Protein AF-A0A6P0JYH9-F1 (afdb_monomer_lite)

Foldseek 3Di:
DDPPDPPDAFAFLVRLLVVPPPDDPPDPCSQVSSLVSLCVLQVHDSVVQPVCDPRNVNPDPCSRRSSRVSVVVVVVCVVPDDPPHDDD

Radius of gyration: 14.99 Å; chains: 1; bounding box: 32×26×53 Å

Structure (mmCIF, N/CA/C/O backbone):
data_AF-A0A6P0JYH9-F1
#
_entry.id   AF-A0A6P0JYH9-F1
#
loop_
_atom_site.group_PDB
_atom_site.id
_atom_site.type_symbol
_atom_site.label_atom_id
_atom_site.label_alt_id
_atom_site.label_comp_id
_atom_site.label_asym_id
_atom_site.label_entity_id
_atom_site.label_seq_id
_atom_site.pdbx_PDB_ins_code
_atom_site.Cartn_x
_atom_site.Cartn_y
_atom_site.Cartn_z
_atom_site.occupancy
_atom_site.B_iso_or_equiv
_atom_site.auth_seq_id
_atom_site.auth_comp_id
_atom_site.auth_asym_id
_atom_site.auth_atom_id
_atom_site.pdbx_PDB_model_num
ATOM 1 N N . MET A 1 1 ? -15.661 -5.190 -34.729 1.00 37.62 1 MET A N 1
ATOM 2 C CA . MET A 1 1 ? -15.265 -5.776 -33.432 1.00 37.62 1 MET A CA 1
ATOM 3 C C . MET A 1 1 ? -15.245 -4.646 -32.424 1.00 37.62 1 MET A C 1
ATOM 5 O O . MET A 1 1 ? -14.277 -3.897 -32.366 1.00 37.62 1 MET A O 1
ATOM 9 N N . GLU A 1 2 ? -16.363 -4.452 -31.732 1.00 41.56 2 GLU A N 1
ATOM 10 C CA . GLU A 1 2 ? -16.503 -3.451 -30.677 1.00 41.56 2 GLU A CA 1
ATOM 11 C C . GLU A 1 2 ? -15.612 -3.854 -29.502 1.00 41.56 2 GLU A C 1
ATOM 13 O O . GLU A 1 2 ? -15.865 -4.840 -28.812 1.00 41.56 2 GLU A O 1
ATOM 18 N N . LYS A 1 3 ? -14.522 -3.114 -29.297 1.00 45.56 3 LYS A N 1
ATOM 19 C CA . LYS A 1 3 ? -13.771 -3.180 -28.048 1.00 45.56 3 LYS A CA 1
ATOM 20 C C . LYS A 1 3 ? -14.525 -2.341 -27.019 1.00 45.56 3 LYS A C 1
ATOM 22 O O . LYS A 1 3 ? -14.149 -1.201 -26.770 1.00 45.56 3 LYS A O 1
ATOM 27 N N . ASN A 1 4 ? -15.568 -2.904 -26.412 1.00 49.34 4 ASN A N 1
ATOM 28 C CA . ASN A 1 4 ? -16.070 -2.403 -25.131 1.00 49.34 4 ASN A CA 1
ATOM 29 C C . ASN A 1 4 ? -15.061 -2.787 -24.037 1.00 49.34 4 ASN A C 1
ATOM 31 O O . ASN A 1 4 ? -15.278 -3.710 -23.259 1.00 49.34 4 ASN A O 1
ATOM 35 N N . GLY A 1 5 ? -13.907 -2.122 -24.029 1.00 45.19 5 GLY A N 1
ATOM 36 C CA . GLY A 1 5 ? -12.983 -2.164 -22.904 1.00 45.19 5 GLY A CA 1
ATOM 37 C C . GLY A 1 5 ? -13.376 -1.058 -21.939 1.00 45.19 5 GLY A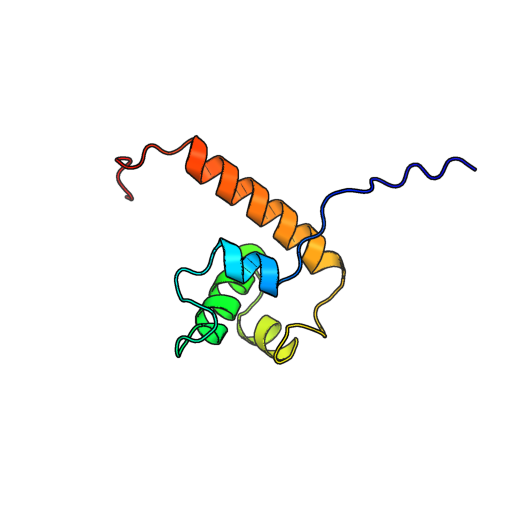 C 1
ATOM 38 O O . GLY A 1 5 ? -13.256 0.111 -22.295 1.00 45.19 5 GLY A O 1
ATOM 39 N N . PHE A 1 6 ? -13.854 -1.411 -20.745 1.00 51.38 6 PHE A N 1
ATOM 40 C CA . PHE A 1 6 ? -13.914 -0.475 -19.623 1.00 51.38 6 PHE A CA 1
ATOM 41 C C . PHE A 1 6 ? -12.511 0.109 -19.427 1.00 51.38 6 PHE A C 1
ATOM 43 O O . PHE A 1 6 ? -11.602 -0.574 -18.965 1.00 51.38 6 PHE A O 1
ATOM 50 N N . ASN A 1 7 ? -12.311 1.346 -19.871 1.00 63.16 7 ASN A N 1
ATOM 51 C CA . ASN A 1 7 ? -11.034 2.035 -19.798 1.00 63.16 7 ASN A CA 1
ATOM 52 C C . ASN A 1 7 ? -11.091 3.012 -18.625 1.00 63.16 7 ASN A C 1
ATOM 54 O O . ASN A 1 7 ? -11.209 4.215 -18.819 1.00 63.16 7 ASN A O 1
ATOM 58 N N . THR A 1 8 ? -11.096 2.472 -17.412 1.00 58.53 8 THR A N 1
ATOM 59 C CA . THR A 1 8 ? -11.098 3.198 -16.138 1.00 58.53 8 THR A CA 1
ATOM 60 C C . THR A 1 8 ? -10.708 2.184 -15.056 1.00 58.53 8 THR A C 1
ATOM 62 O O . THR A 1 8 ? -11.113 1.035 -15.168 1.00 58.53 8 THR A O 1
ATOM 65 N N . GLU A 1 9 ? -10.012 2.595 -13.989 1.00 72.00 9 GLU A N 1
ATOM 66 C CA . GLU A 1 9 ? -10.022 1.893 -12.680 1.00 72.00 9 GLU A CA 1
ATOM 67 C C . GLU A 1 9 ? -8.859 0.941 -12.307 1.00 72.00 9 GLU A C 1
ATOM 69 O O . GLU A 1 9 ? -9.074 -0.086 -11.664 1.00 72.00 9 GLU A O 1
ATOM 74 N N . ASN A 1 10 ? -7.611 1.311 -12.619 1.00 87.56 10 ASN A N 1
ATOM 75 C CA . ASN A 1 10 ? -6.412 0.713 -12.010 1.00 87.56 10 ASN A CA 1
ATOM 76 C C . ASN A 1 10 ? -5.633 1.773 -11.219 1.00 87.56 10 ASN A C 1
ATOM 78 O O . ASN A 1 10 ? -5.512 2.915 -11.664 1.00 87.56 10 ASN A O 1
ATOM 82 N N . LEU A 1 11 ? -5.094 1.398 -10.058 1.00 94.88 11 LEU A N 1
ATOM 83 C CA . LEU A 1 11 ? -4.265 2.259 -9.217 1.00 94.88 11 LEU A CA 1
ATOM 84 C C . LEU A 1 11 ? -2.960 1.549 -8.844 1.00 94.88 11 LEU A C 1
ATOM 86 O O . LEU A 1 11 ? -2.966 0.442 -8.305 1.00 94.88 11 LEU A O 1
ATOM 90 N N . GLU A 1 12 ? -1.832 2.190 -9.135 1.00 96.50 12 GLU A N 1
ATOM 91 C CA . GLU A 1 12 ? -0.509 1.667 -8.796 1.00 96.50 12 GLU A CA 1
ATOM 92 C C . GLU A 1 12 ? -0.278 1.694 -7.273 1.00 96.50 12 GLU A C 1
ATOM 94 O O . GLU A 1 12 ? -0.705 2.642 -6.608 1.00 96.50 12 GLU A O 1
ATOM 99 N N . PRO A 1 13 ? 0.452 0.723 -6.690 1.00 97.25 13 PRO A N 1
ATOM 100 C CA . PRO A 1 13 ? 0.696 0.688 -5.245 1.00 97.25 13 PRO A CA 1
ATOM 101 C C . PRO A 1 13 ? 1.351 1.947 -4.682 1.00 97.25 13 PRO A C 1
ATOM 103 O O . PRO A 1 13 ? 0.989 2.393 -3.598 1.00 97.25 13 PRO A O 1
ATOM 106 N N . LEU A 1 14 ? 2.299 2.543 -5.413 1.00 96.75 14 LEU A N 1
ATOM 107 C CA . LEU A 1 14 ? 2.956 3.775 -4.972 1.00 96.75 14 LEU A CA 1
ATOM 108 C C . LEU A 1 14 ? 1.995 4.964 -4.976 1.00 96.75 14 LEU A C 1
ATOM 110 O O . LEU A 1 14 ? 2.061 5.802 -4.080 1.00 96.75 14 LEU A O 1
ATOM 114 N N . ASP A 1 15 ? 1.079 5.025 -5.939 1.00 97.00 15 ASP A N 1
ATOM 115 C CA . ASP A 1 15 ? 0.069 6.078 -5.979 1.00 97.00 15 ASP A CA 1
ATOM 116 C C . ASP A 1 15 ? -0.983 5.878 -4.886 1.00 97.00 15 ASP A C 1
ATOM 118 O O . ASP A 1 15 ? -1.384 6.848 -4.245 1.00 97.00 15 ASP A O 1
ATOM 122 N N . TYR A 1 16 ? -1.359 4.628 -4.591 1.00 97.50 16 TYR A N 1
ATOM 123 C CA . TYR A 1 16 ? -2.178 4.306 -3.422 1.00 97.50 16 TYR A CA 1
ATOM 124 C C . TYR A 1 16 ? -1.490 4.756 -2.125 1.00 97.50 16 TYR A C 1
ATOM 126 O O . TYR A 1 16 ? -2.091 5.467 -1.321 1.00 97.50 16 TYR A O 1
ATOM 134 N N . CYS A 1 17 ? -0.206 4.427 -1.945 1.00 97.56 17 CYS A N 1
ATOM 135 C CA . CYS A 1 17 ? 0.554 4.877 -0.784 1.00 97.56 17 CYS A CA 1
ATOM 136 C C . CYS A 1 17 ? 0.572 6.398 -0.650 1.00 97.56 17 CYS A C 1
ATOM 138 O O . CYS A 1 17 ? 0.339 6.915 0.432 1.00 97.56 17 CYS A O 1
ATOM 140 N N . ARG A 1 18 ? 0.852 7.133 -1.731 1.00 96.88 18 ARG A N 1
ATOM 141 C CA . ARG A 1 18 ? 0.908 8.604 -1.701 1.00 96.88 18 ARG A CA 1
ATOM 142 C C . ARG A 1 18 ? -0.401 9.239 -1.241 1.00 96.88 18 ARG A C 1
ATOM 144 O O . ARG A 1 18 ? -0.364 10.308 -0.646 1.00 96.88 18 ARG A O 1
ATOM 151 N N . LYS A 1 19 ? -1.537 8.601 -1.527 1.00 96.00 19 LYS A N 1
ATOM 152 C CA . LYS A 1 19 ? -2.857 9.084 -1.109 1.00 96.00 19 LYS A CA 1
ATOM 153 C C . LYS A 1 19 ? -3.179 8.750 0.345 1.00 96.00 19 LYS A C 1
ATOM 155 O O . LYS A 1 19 ? -3.757 9.580 1.039 1.00 96.00 19 LYS A O 1
ATOM 160 N N . TRP A 1 20 ? -2.846 7.536 0.786 1.00 96.38 20 TRP A N 1
ATOM 161 C CA . TRP A 1 20 ? -3.393 6.970 2.025 1.00 96.38 20 TRP A CA 1
ATOM 162 C C . TRP A 1 20 ? -2.375 6.821 3.161 1.00 96.38 20 TRP A C 1
ATOM 164 O O . TRP A 1 20 ? -2.761 6.686 4.321 1.00 96.38 20 TRP A O 1
ATOM 174 N N . VAL A 1 21 ? -1.076 6.889 2.870 1.00 96.94 21 VAL A N 1
ATOM 175 C CA . VAL A 1 21 ? -0.015 6.903 3.885 1.00 96.94 21 VAL A CA 1
ATOM 176 C C . VAL A 1 21 ? 0.228 8.339 4.343 1.00 96.94 21 VAL A C 1
ATOM 178 O O . VAL A 1 21 ? 0.441 9.232 3.533 1.00 96.94 21 VAL A 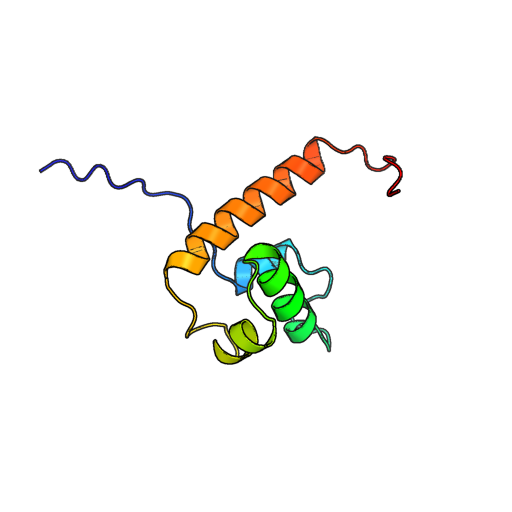O 1
ATOM 181 N N . ARG A 1 22 ? 0.230 8.555 5.665 1.00 94.75 22 ARG A N 1
ATOM 182 C CA . ARG A 1 22 ? 0.417 9.888 6.271 1.00 94.75 22 ARG A CA 1
ATOM 183 C C . ARG A 1 22 ? 1.858 10.404 6.226 1.00 94.75 22 ARG A C 1
ATOM 185 O O . ARG A 1 22 ? 2.063 11.606 6.323 1.00 94.75 22 ARG A O 1
ATOM 192 N N . LEU A 1 23 ? 2.834 9.503 6.143 1.00 96.06 23 LEU A N 1
ATOM 193 C CA . LEU A 1 23 ? 4.254 9.850 6.048 1.00 96.06 23 LEU A CA 1
ATOM 194 C C . LEU A 1 23 ? 4.586 10.316 4.626 1.00 96.06 23 LEU A C 1
ATOM 196 O O . LEU A 1 23 ? 4.058 9.757 3.664 1.00 96.06 23 LEU A O 1
ATOM 200 N N . ALA A 1 24 ? 5.499 11.274 4.483 1.00 94.00 24 ALA A N 1
ATOM 201 C CA . ALA A 1 24 ? 6.042 11.650 3.183 1.00 94.00 24 ALA A CA 1
ATOM 202 C C . ALA A 1 24 ? 7.003 10.569 2.635 1.00 94.00 24 ALA A C 1
ATOM 204 O O . ALA A 1 24 ? 7.630 9.851 3.422 1.00 94.00 24 ALA A O 1
ATOM 205 N N . PRO A 1 25 ? 7.161 10.439 1.301 1.00 93.00 25 PRO A N 1
ATOM 206 C CA . PRO A 1 25 ? 8.039 9.438 0.681 1.00 93.00 25 PRO A CA 1
ATOM 207 C C . PRO A 1 25 ? 9.494 9.449 1.169 1.00 93.00 25 PRO A C 1
ATOM 209 O O . PRO A 1 25 ? 10.156 8.410 1.174 1.00 93.00 25 PRO A O 1
ATOM 212 N N . GLU A 1 26 ? 9.989 10.614 1.577 1.00 93.81 26 GLU A N 1
ATOM 213 C CA . GLU A 1 26 ? 11.353 10.838 2.053 1.00 93.81 26 GLU A CA 1
ATOM 214 C C . GLU A 1 26 ? 11.536 10.449 3.531 1.00 93.81 26 GLU A C 1
ATOM 216 O O . GLU A 1 26 ? 12.667 10.309 4.005 1.00 93.81 26 GLU A O 1
ATOM 221 N N . GLU A 1 27 ? 10.444 10.256 4.276 1.00 95.44 27 GLU A N 1
ATOM 222 C CA . GLU A 1 27 ? 10.494 9.957 5.702 1.00 95.44 27 GLU A CA 1
ATOM 223 C C . GLU A 1 27 ? 10.884 8.503 5.986 1.00 95.44 27 GLU A C 1
ATOM 225 O O . GLU A 1 27 ? 10.436 7.533 5.356 1.00 95.44 27 GLU A O 1
ATOM 230 N N . ARG A 1 28 ? 11.701 8.322 7.031 1.00 94.62 28 ARG A N 1
ATOM 231 C CA . ARG A 1 28 ? 12.063 6.988 7.509 1.00 94.62 28 ARG A CA 1
ATOM 232 C C . ARG A 1 28 ? 10.806 6.257 7.974 1.00 94.62 28 ARG A C 1
ATOM 234 O O . ARG A 1 28 ? 10.144 6.672 8.915 1.00 94.62 28 ARG A O 1
ATOM 241 N N . GLY A 1 29 ? 10.549 5.101 7.371 1.00 95.62 29 GLY A N 1
ATOM 242 C CA . GLY A 1 29 ? 9.384 4.275 7.692 1.00 95.62 29 GLY A CA 1
ATOM 243 C C . GLY A 1 29 ? 8.257 4.372 6.670 1.00 95.62 29 GLY A C 1
ATOM 244 O O . GLY A 1 29 ? 7.380 3.511 6.707 1.00 95.62 29 GLY A O 1
ATOM 245 N N . TYR A 1 30 ? 8.331 5.292 5.696 1.00 96.69 30 TYR A N 1
ATOM 246 C CA . TYR A 1 30 ? 7.351 5.396 4.610 1.00 96.69 30 TYR A CA 1
ATOM 247 C C . TYR A 1 30 ? 7.094 4.051 3.929 1.00 96.69 30 TYR A C 1
ATOM 249 O O . TYR A 1 30 ? 5.956 3.607 3.804 1.00 96.69 30 TYR A O 1
ATOM 257 N N . ARG A 1 31 ? 8.164 3.325 3.579 1.00 96.06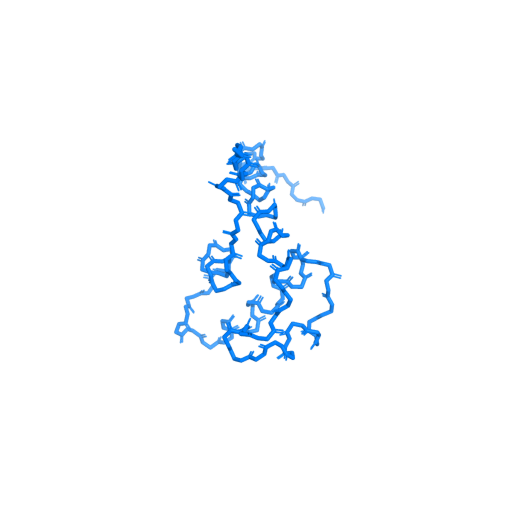 31 ARG A N 1
ATOM 258 C CA . ARG A 1 31 ? 8.031 2.013 2.938 1.00 96.06 31 ARG A CA 1
ATOM 259 C C . ARG A 1 31 ? 7.295 0.996 3.812 1.00 96.06 31 ARG A C 1
ATOM 261 O O . ARG A 1 31 ? 6.531 0.192 3.288 1.00 96.06 31 ARG A O 1
ATOM 268 N N . LYS A 1 32 ? 7.532 1.002 5.125 1.00 96.94 32 LYS A N 1
ATOM 269 C CA . LYS A 1 32 ? 6.822 0.097 6.032 1.00 96.94 32 LYS A CA 1
ATOM 270 C C . LYS A 1 32 ? 5.337 0.464 6.098 1.00 96.94 32 LYS A C 1
ATOM 272 O O . LYS A 1 32 ? 4.506 -0.420 5.948 1.00 96.94 32 LYS A O 1
ATOM 277 N N . ALA A 1 33 ? 5.021 1.751 6.225 1.00 97.94 33 ALA A N 1
ATOM 278 C CA . ALA A 1 33 ? 3.640 2.224 6.216 1.00 97.94 33 ALA A CA 1
ATOM 279 C C . ALA A 1 33 ? 2.920 1.897 4.894 1.00 97.94 33 ALA A C 1
ATOM 281 O O . ALA A 1 33 ? 1.767 1.488 4.911 1.00 97.94 33 ALA A O 1
ATOM 282 N N . CYS A 1 34 ? 3.622 1.986 3.761 1.00 98.19 34 CYS A N 1
ATOM 283 C CA . CYS A 1 34 ? 3.145 1.491 2.470 1.00 98.19 34 CYS A CA 1
ATOM 284 C C . CYS A 1 34 ? 2.764 0.010 2.511 1.00 98.19 34 CYS A C 1
ATOM 286 O O . CYS A 1 34 ? 1.679 -0.358 2.081 1.00 98.19 34 CYS A O 1
ATOM 288 N N . VAL A 1 35 ? 3.666 -0.846 3.000 1.00 98.31 35 VAL A N 1
ATOM 289 C CA . VAL A 1 35 ? 3.421 -2.291 3.096 1.00 98.31 35 VAL A CA 1
ATOM 290 C C . VAL A 1 35 ? 2.190 -2.571 3.954 1.00 98.31 35 VAL A C 1
ATOM 292 O O . VAL A 1 35 ? 1.345 -3.363 3.545 1.00 98.31 35 VAL A O 1
ATOM 295 N N . ASP A 1 36 ? 2.076 -1.899 5.100 1.00 98.19 36 ASP A N 1
ATOM 296 C CA . ASP A 1 36 ? 0.956 -2.073 6.025 1.00 98.19 36 ASP A CA 1
ATOM 297 C C . ASP A 1 36 ? -0.372 -1.611 5.374 1.00 98.19 36 ASP A C 1
ATOM 299 O O . ASP A 1 36 ? -1.348 -2.359 5.376 1.00 98.19 36 ASP A O 1
ATOM 303 N N . ALA A 1 37 ? -0.387 -0.452 4.703 1.00 97.94 37 ALA A N 1
ATOM 304 C CA . ALA A 1 37 ? -1.568 0.066 4.001 1.00 97.94 37 ALA A CA 1
ATOM 305 C C . ALA A 1 37 ? -2.000 -0.809 2.807 1.00 97.94 37 ALA A C 1
ATOM 307 O O . ALA A 1 37 ? -3.189 -0.997 2.557 1.00 97.94 37 ALA A O 1
ATOM 308 N N . LEU A 1 38 ? -1.042 -1.357 2.056 1.00 98.19 38 LEU A N 1
ATOM 309 C CA . LEU A 1 38 ? -1.319 -2.262 0.937 1.00 98.19 38 LEU A CA 1
ATOM 310 C C . LEU A 1 38 ? -1.817 -3.628 1.424 1.00 98.19 38 LEU A C 1
ATOM 312 O O . LEU A 1 38 ? -2.682 -4.224 0.783 1.00 98.19 38 LEU A O 1
ATOM 316 N N . ALA A 1 39 ? -1.290 -4.126 2.54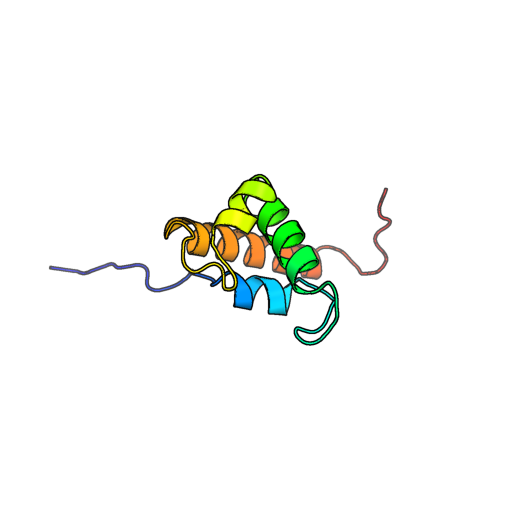4 1.00 98.12 39 ALA A N 1
ATOM 317 C CA . ALA A 1 39 ? -1.767 -5.354 3.171 1.0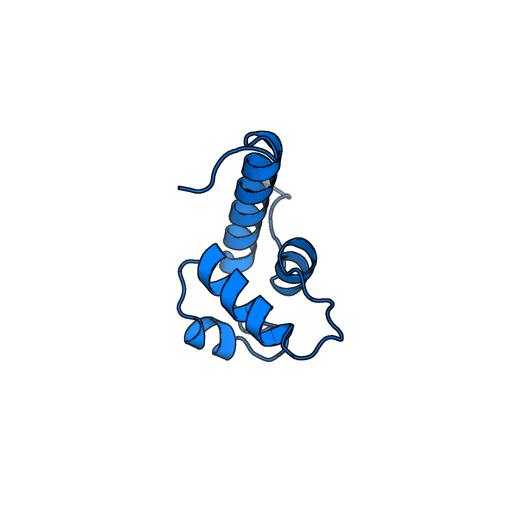0 98.12 39 ALA A CA 1
ATOM 318 C C . ALA A 1 39 ? -3.235 -5.215 3.598 1.00 98.12 39 ALA A C 1
ATOM 320 O O . ALA A 1 39 ? -4.045 -6.081 3.278 1.00 98.12 39 ALA A O 1
ATOM 321 N N . GLU A 1 40 ? -3.594 -4.093 4.225 1.00 97.00 40 GLU A N 1
ATOM 322 C CA . GLU A 1 40 ? -4.978 -3.779 4.592 1.00 97.00 40 GLU A CA 1
ATOM 323 C C . GLU A 1 40 ? -5.890 -3.681 3.359 1.00 97.00 40 GLU A C 1
ATOM 325 O O . GLU A 1 40 ? -6.915 -4.355 3.291 1.00 97.00 40 GLU A O 1
ATOM 330 N N . ALA A 1 41 ? -5.477 -2.920 2.341 1.00 96.81 41 ALA A N 1
ATOM 331 C CA . ALA A 1 41 ? -6.269 -2.698 1.131 1.00 96.81 41 ALA A CA 1
ATOM 332 C C . ALA A 1 41 ? -6.527 -3.972 0.309 1.00 96.81 41 ALA A C 1
ATOM 334 O O . ALA A 1 41 ? -7.527 -4.068 -0.399 1.00 96.81 41 ALA A O 1
ATOM 335 N N . THR A 1 42 ? -5.604 -4.935 0.357 1.00 95.94 42 THR A N 1
ATOM 336 C CA . THR A 1 42 ? -5.659 -6.155 -0.468 1.00 95.94 42 THR A CA 1
ATOM 337 C C . THR A 1 42 ? -6.025 -7.412 0.319 1.00 95.94 42 THR A C 1
ATOM 339 O O . THR A 1 42 ? -6.268 -8.454 -0.288 1.00 95.94 42 THR A O 1
ATOM 342 N N . GLY A 1 43 ? -6.042 -7.349 1.654 1.00 96.00 43 GLY A N 1
ATOM 343 C CA . GLY A 1 43 ? -6.214 -8.512 2.531 1.00 96.00 43 GLY A CA 1
ATOM 344 C C . GLY A 1 43 ? -5.041 -9.503 2.503 1.00 96.00 43 GLY A C 1
ATOM 345 O O . GLY A 1 43 ? -5.161 -10.621 3.006 1.00 96.00 43 GLY A O 1
ATOM 346 N N . LEU A 1 44 ? -3.909 -9.135 1.897 1.00 97.38 44 LEU A N 1
ATOM 347 C CA . LEU A 1 44 ? -2.723 -9.984 1.798 1.00 97.38 44 LEU A CA 1
ATOM 348 C C . LEU A 1 44 ? -1.787 -9.783 2.991 1.00 97.38 44 LEU A C 1
ATOM 350 O O . LEU A 1 44 ? -1.781 -8.746 3.646 1.00 97.38 44 LEU A O 1
ATOM 354 N N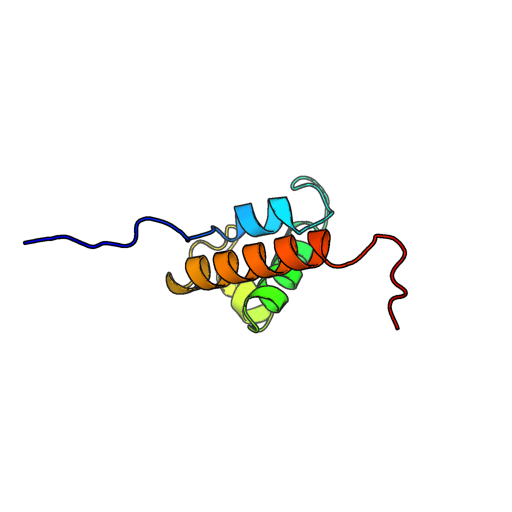 . SER A 1 45 ? -0.923 -10.768 3.246 1.00 97.94 45 SER A N 1
ATOM 355 C CA . SER A 1 45 ? 0.076 -10.633 4.309 1.00 97.94 45 SER A CA 1
ATOM 356 C C . SER A 1 45 ? 1.121 -9.555 3.966 1.00 97.94 45 SER A C 1
ATOM 358 O O . SER A 1 45 ? 1.567 -9.502 2.815 1.00 97.94 45 SER A O 1
ATOM 360 N N . PRO A 1 46 ? 1.620 -8.775 4.948 1.00 97.94 46 PRO A N 1
ATOM 361 C CA . PRO A 1 46 ? 2.719 -7.827 4.738 1.00 97.94 46 PRO A CA 1
ATOM 362 C C . PRO A 1 46 ? 3.939 -8.465 4.066 1.00 97.94 46 PRO A C 1
ATOM 364 O O . PRO A 1 46 ? 4.533 -7.889 3.160 1.00 97.94 46 PRO A O 1
ATOM 367 N N . ARG A 1 47 ? 4.255 -9.715 4.432 1.00 97.44 47 ARG A N 1
ATOM 368 C CA . ARG A 1 47 ? 5.335 -10.503 3.823 1.00 97.44 47 ARG A CA 1
ATOM 369 C C . ARG A 1 47 ? 5.122 -10.721 2.322 1.00 97.44 47 ARG A C 1
ATOM 371 O O . ARG A 1 47 ? 6.078 -10.675 1.553 1.00 97.44 47 ARG A O 1
ATOM 378 N N . THR A 1 48 ? 3.884 -10.968 1.892 1.00 97.75 48 THR A N 1
ATOM 379 C CA . THR A 1 48 ? 3.541 -11.095 0.467 1.00 97.75 48 THR A CA 1
ATOM 380 C C . THR A 1 48 ? 3.816 -9.788 -0.267 1.00 97.75 48 THR A C 1
ATOM 382 O O . THR A 1 48 ? 4.444 -9.811 -1.323 1.00 97.75 48 THR A O 1
ATOM 385 N N . ILE A 1 49 ? 3.401 -8.660 0.313 1.00 98.00 49 ILE A N 1
ATOM 386 C CA . ILE A 1 49 ? 3.611 -7.330 -0.268 1.00 98.00 49 ILE A CA 1
ATOM 387 C C . ILE A 1 49 ? 5.107 -6.990 -0.339 1.00 98.00 49 ILE A C 1
ATOM 389 O O . ILE A 1 49 ? 5.588 -6.484 -1.351 1.00 98.00 49 ILE A O 1
ATOM 393 N N . GLU A 1 50 ? 5.878 -7.308 0.705 1.00 97.12 50 GLU A N 1
ATOM 394 C CA . GLU A 1 50 ? 7.329 -7.092 0.731 1.00 97.12 50 GLU A CA 1
ATOM 395 C C . GLU A 1 50 ? 8.057 -7.820 -0.404 1.00 97.12 50 GLU A C 1
ATOM 397 O O . GLU A 1 50 ? 9.024 -7.285 -0.954 1.00 97.12 50 GLU A O 1
ATOM 402 N N . ASN A 1 51 ? 7.565 -8.999 -0.795 1.00 97.44 51 ASN A N 1
ATOM 403 C CA . ASN A 1 51 ? 8.125 -9.795 -1.886 1.00 97.44 51 ASN A CA 1
ATOM 404 C C . ASN A 1 51 ? 7.880 -9.190 -3.278 1.00 97.44 51 ASN A C 1
ATOM 406 O O . ASN A 1 51 ? 8.501 -9.633 -4.248 1.00 97.44 51 ASN A O 1
ATOM 410 N N . TRP A 1 52 ? 7.029 -8.166 -3.403 1.00 97.50 52 TRP A N 1
ATOM 411 C CA . TRP A 1 52 ? 6.784 -7.493 -4.681 1.00 97.50 52 TRP A CA 1
ATOM 412 C C . TRP A 1 52 ? 7.922 -6.573 -5.123 1.00 97.50 52 TRP A C 1
ATOM 414 O O . TRP A 1 52 ? 7.892 -6.067 -6.242 1.00 97.50 52 TRP A O 1
ATOM 424 N N . GLY A 1 53 ? 8.934 -6.376 -4.277 1.00 94.88 53 GLY A N 1
ATOM 425 C CA . GLY A 1 53 ? 10.112 -5.580 -4.594 1.00 94.88 53 GLY A CA 1
ATOM 426 C C . GLY A 1 53 ? 10.137 -4.227 -3.894 1.00 94.88 53 GLY A C 1
ATOM 427 O O . GLY A 1 53 ? 9.400 -3.962 -2.937 1.00 94.88 53 GLY A O 1
ATOM 428 N N . LYS A 1 54 ? 11.063 -3.364 -4.318 1.00 90.81 54 LYS A N 1
ATOM 429 C CA . LYS A 1 54 ? 11.243 -2.045 -3.687 1.00 90.81 54 LYS A CA 1
ATOM 430 C C . LYS A 1 54 ? 10.159 -1.063 -4.115 1.00 90.81 54 LYS A C 1
ATOM 432 O O . LYS A 1 54 ? 9.746 -0.254 -3.290 1.00 90.81 54 LYS A O 1
ATOM 437 N N . SER A 1 55 ? 9.703 -1.184 -5.357 1.00 92.00 55 SER A N 1
ATOM 438 C CA . SER A 1 55 ? 8.699 -0.326 -5.985 1.00 92.00 55 SER A CA 1
ATOM 439 C C . SER A 1 55 ? 7.410 -1.091 -6.298 1.00 92.00 55 SER A C 1
ATOM 441 O O . SER A 1 55 ? 6.567 -0.586 -7.032 1.00 92.00 55 SER A O 1
ATOM 443 N N . PHE A 1 56 ? 7.245 -2.289 -5.724 1.00 96.62 56 PHE A N 1
ATOM 444 C CA . PHE A 1 56 ? 6.101 -3.181 -5.940 1.00 96.62 56 PHE A CA 1
ATOM 445 C C . PHE A 1 56 ? 5.942 -3.636 -7.400 1.00 96.62 56 PHE A C 1
ATOM 447 O O . PHE A 1 56 ? 4.837 -3.895 -7.878 1.00 96.62 56 PHE A O 1
ATOM 454 N N . GLU A 1 57 ? 7.061 -3.738 -8.113 1.00 95.31 57 GLU A N 1
ATOM 455 C CA . GLU A 1 57 ? 7.134 -4.071 -9.533 1.00 95.31 57 GLU A CA 1
ATOM 456 C C . GLU A 1 57 ? 6.758 -5.527 -9.854 1.00 95.31 57 GLU A C 1
ATOM 458 O O . GLU A 1 57 ? 6.370 -5.822 -10.978 1.00 95.31 57 GLU A O 1
ATOM 463 N N . LYS A 1 58 ? 6.843 -6.441 -8.878 1.00 96.69 58 LYS A N 1
ATOM 464 C CA . LYS A 1 58 ? 6.486 -7.865 -9.036 1.00 96.69 58 LYS A CA 1
ATOM 465 C C . LYS A 1 58 ? 5.079 -8.200 -8.542 1.00 96.69 58 LYS A C 1
ATOM 467 O O . LYS A 1 58 ? 4.765 -9.374 -8.336 1.00 96.69 58 LYS A O 1
ATOM 472 N N . ARG A 1 59 ? 4.251 -7.194 -8.266 1.00 96.56 59 ARG A N 1
ATOM 473 C CA . ARG A 1 59 ? 2.864 -7.436 -7.867 1.00 96.56 59 ARG A CA 1
ATOM 474 C C . ARG A 1 59 ? 2.096 -8.123 -9.014 1.00 96.56 59 ARG A C 1
ATOM 476 O O . ARG A 1 59 ? 2.388 -7.854 -10.177 1.00 96.56 59 ARG A O 1
ATOM 483 N N . PRO A 1 60 ? 1.080 -8.942 -8.718 1.00 96.06 60 PRO A N 1
ATOM 484 C CA . PRO A 1 60 ? 0.133 -9.399 -9.732 1.00 96.06 60 PRO A CA 1
ATOM 485 C C . PRO A 1 60 ? -0.687 -8.246 -10.340 1.00 96.06 60 PRO A C 1
ATOM 487 O O . PRO A 1 60 ? -1.081 -7.326 -9.624 1.00 96.06 60 PRO A O 1
ATOM 490 N N . ASP A 1 61 ? -1.034 -8.331 -11.626 1.00 93.12 61 ASP A N 1
ATOM 491 C CA . ASP A 1 61 ? -1.743 -7.255 -12.344 1.00 93.12 61 ASP A CA 1
ATOM 492 C C . ASP A 1 61 ? -3.093 -6.881 -11.709 1.00 93.12 61 ASP A C 1
ATOM 494 O O . ASP A 1 61 ? -3.428 -5.699 -11.585 1.00 93.12 61 ASP A O 1
ATOM 498 N N . HIS A 1 62 ? -3.836 -7.884 -11.223 1.00 92.12 62 HIS A N 1
ATOM 499 C CA . HIS A 1 62 ? -5.152 -7.696 -10.602 1.00 92.12 62 HIS A CA 1
ATOM 500 C C . HIS A 1 62 ? -5.115 -6.830 -9.334 1.00 92.12 62 HIS A C 1
ATOM 502 O O . HIS A 1 62 ? -6.136 -6.257 -8.959 1.00 92.12 62 HIS A O 1
ATOM 508 N N . ILE A 1 63 ? -3.948 -6.686 -8.693 1.00 96.00 63 ILE A N 1
ATOM 509 C CA . ILE A 1 63 ? -3.789 -5.842 -7.505 1.00 96.00 63 ILE A CA 1
ATOM 510 C C . ILE A 1 63 ? -4.131 -4.389 -7.812 1.00 96.00 63 ILE A C 1
ATOM 512 O O . ILE A 1 63 ? -4.712 -3.712 -6.971 1.00 96.00 63 ILE A O 1
ATOM 516 N N . THR A 1 64 ? -3.821 -3.905 -9.015 1.00 95.38 64 THR A N 1
ATOM 517 C CA . THR A 1 64 ? -4.110 -2.510 -9.374 1.00 95.38 64 THR A CA 1
ATOM 518 C C . THR A 1 64 ? -5.603 -2.194 -9.347 1.00 95.38 64 THR A C 1
ATOM 520 O O . THR A 1 64 ? -5.994 -1.105 -8.926 1.00 95.38 64 THR A O 1
ATOM 523 N N . HIS A 1 65 ? -6.438 -3.165 -9.709 1.00 93.88 65 HIS A N 1
ATOM 524 C CA . HIS A 1 65 ? -7.884 -3.039 -9.632 1.00 93.88 65 HIS A CA 1
ATOM 525 C C . HIS A 1 65 ? -8.385 -3.109 -8.180 1.00 93.88 65 HIS A C 1
ATOM 527 O O . HIS A 1 65 ? -9.198 -2.287 -7.761 1.00 93.88 65 HIS A O 1
ATOM 533 N N . SER A 1 66 ? -7.847 -4.026 -7.365 1.00 94.50 66 SER A N 1
ATOM 534 C CA . SER A 1 66 ? -8.164 -4.096 -5.928 1.00 94.50 66 SER A CA 1
ATOM 535 C C . SER A 1 66 ? -7.846 -2.789 -5.198 1.00 94.50 66 SER A C 1
ATOM 537 O O . SER A 1 66 ? -8.667 -2.295 -4.428 1.00 94.50 66 SER A O 1
ATOM 539 N N . LEU A 1 67 ? -6.686 -2.192 -5.480 1.00 96.56 67 LEU A N 1
ATOM 540 C CA . LEU A 1 67 ? -6.279 -0.916 -4.890 1.00 96.56 67 LEU A CA 1
ATOM 541 C C . LEU A 1 67 ? -7.166 0.241 -5.332 1.00 96.56 67 LEU A C 1
ATOM 543 O O . LEU A 1 67 ? -7.438 1.139 -4.539 1.00 96.56 67 LEU A O 1
ATOM 547 N N . TYR A 1 68 ? -7.638 0.223 -6.577 1.00 95.19 68 TYR A N 1
ATOM 548 C CA . TYR A 1 68 ? -8.605 1.208 -7.029 1.00 95.19 68 TYR A CA 1
ATOM 549 C C . TYR A 1 68 ? -9.926 1.098 -6.253 1.00 95.19 68 TYR A C 1
ATOM 551 O O . TYR A 1 68 ? -10.444 2.107 -5.777 1.00 95.19 68 TYR A O 1
ATOM 559 N N . MET A 1 69 ? -10.459 -0.113 -6.069 1.00 94.81 69 MET A N 1
ATOM 560 C CA . MET A 1 69 ? -11.684 -0.305 -5.284 1.00 94.81 69 MET A CA 1
ATOM 561 C C . MET A 1 69 ? -11.503 0.156 -3.831 1.00 94.81 69 MET A C 1
ATOM 563 O O . MET A 1 69 ? -12.362 0.861 -3.302 1.00 94.81 69 MET A O 1
ATOM 567 N N . ALA A 1 70 ? -10.364 -0.167 -3.210 1.00 96.06 70 ALA A N 1
ATOM 568 C CA . ALA A 1 70 ? -10.024 0.314 -1.871 1.00 96.06 70 ALA A CA 1
ATOM 569 C C . ALA A 1 70 ? -9.940 1.853 -1.808 1.00 96.06 70 ALA A C 1
ATOM 571 O O . ALA A 1 70 ? -10.496 2.464 -0.899 1.00 96.06 70 ALA A O 1
ATOM 572 N N . ASP A 1 71 ? -9.330 2.500 -2.809 1.00 95.88 71 ASP A N 1
ATOM 573 C CA . ASP A 1 71 ? -9.268 3.966 -2.928 1.00 95.88 71 ASP A CA 1
ATOM 574 C C . ASP A 1 71 ? -10.668 4.596 -2.963 1.00 95.88 71 ASP A C 1
ATOM 576 O O . ASP A 1 71 ? -10.913 5.608 -2.303 1.00 95.88 71 ASP A O 1
ATOM 580 N N . LYS A 1 72 ? -11.612 3.979 -3.684 1.00 94.25 72 LYS A N 1
ATOM 581 C CA . LYS A 1 72 ? -13.007 4.440 -3.731 1.00 94.25 72 LYS A CA 1
ATOM 582 C C . LYS A 1 72 ? -13.737 4.256 -2.414 1.00 94.25 72 LYS A C 1
ATOM 584 O O . LYS A 1 72 ? -14.428 5.179 -1.986 1.00 94.25 72 LYS A O 1
ATOM 589 N N . LEU A 1 73 ? -13.557 3.119 -1.749 1.00 92.94 73 LEU A N 1
ATOM 590 C CA . LEU A 1 73 ? -14.148 2.887 -0.433 1.00 92.94 73 LEU A CA 1
ATOM 591 C C . LEU A 1 73 ? -13.642 3.906 0.591 1.00 92.94 73 LEU A C 1
ATOM 593 O O . LEU A 1 73 ? -14.451 4.510 1.293 1.00 92.94 73 LEU A O 1
ATOM 597 N N . ASN A 1 74 ? -12.338 4.173 0.618 1.00 93.12 74 ASN A N 1
ATOM 598 C CA . ASN A 1 74 ? -11.758 5.150 1.537 1.00 93.12 74 ASN A CA 1
ATOM 599 C C . ASN A 1 74 ? -12.248 6.580 1.245 1.00 93.12 74 ASN A C 1
ATOM 601 O O . ASN A 1 74 ? -12.578 7.316 2.174 1.00 93.12 74 ASN A O 1
ATOM 605 N N . GLN A 1 75 ? -12.362 6.972 -0.032 1.00 92.44 75 GLN A N 1
ATOM 606 C CA . GLN A 1 75 ? -12.955 8.264 -0.423 1.00 92.44 75 GLN A CA 1
ATOM 607 C C . GLN A 1 75 ? -14.401 8.392 0.068 1.00 92.44 75 GLN A C 1
ATOM 609 O O . GLN A 1 75 ? -14.780 9.430 0.605 1.00 92.44 75 GLN A O 1
ATOM 614 N N . ILE A 1 76 ? -15.207 7.336 -0.076 1.00 91.12 76 ILE A N 1
ATOM 615 C CA . ILE A 1 76 ? -16.593 7.320 0.410 1.00 91.12 76 ILE A CA 1
ATOM 616 C C . ILE A 1 76 ? -16.632 7.453 1.935 1.00 91.12 76 ILE A C 1
ATOM 618 O O . ILE A 1 76 ? -17.411 8.251 2.451 1.00 91.12 76 ILE A O 1
ATOM 622 N N . GLN A 1 77 ? -15.779 6.725 2.660 1.00 87.00 77 GLN A N 1
ATOM 623 C CA . GLN A 1 77 ? -15.707 6.817 4.122 1.00 87.00 77 GLN A CA 1
ATOM 624 C C . GLN A 1 77 ? -15.387 8.239 4.595 1.00 87.00 77 GLN A C 1
ATOM 626 O O . GLN A 1 77 ? -16.016 8.712 5.537 1.00 87.00 77 GLN A O 1
ATOM 631 N N . GLN A 1 78 ? -14.483 8.948 3.911 1.00 84.62 78 GLN A N 1
ATOM 632 C CA . GLN A 1 78 ? -14.170 10.348 4.220 1.00 84.62 78 GLN A CA 1
ATOM 633 C C . GLN A 1 78 ? -15.345 11.310 3.987 1.00 84.62 78 GLN A C 1
ATOM 635 O O . GLN A 1 78 ? -15.405 12.354 4.629 1.00 84.62 78 GLN A O 1
ATOM 640 N N . ILE A 1 79 ? -16.257 10.989 3.065 1.00 82.44 79 ILE A N 1
ATOM 641 C CA . ILE A 1 79 ? -17.438 11.816 2.768 1.00 82.44 79 ILE A CA 1
ATOM 642 C C . ILE A 1 79 ? -18.571 11.531 3.759 1.00 82.44 79 ILE A C 1
ATOM 644 O O . ILE A 1 79 ? -19.276 12.447 4.176 1.00 82.44 79 ILE A O 1
ATOM 648 N N . VAL A 1 80 ? -18.782 10.256 4.093 1.00 76.75 80 VAL A N 1
ATOM 649 C CA . VAL A 1 80 ? -19.950 9.801 4.863 1.00 76.75 80 VAL A CA 1
ATOM 650 C C . VAL A 1 80 ? -19.741 9.938 6.372 1.00 76.75 80 VAL A C 1
ATOM 652 O O . VAL A 1 80 ? -20.720 10.130 7.090 1.00 76.75 80 VAL A O 1
ATOM 655 N N . LEU A 1 81 ? -18.502 9.854 6.867 1.00 67.88 81 LEU A N 1
ATOM 656 C CA . LEU A 1 81 ? -18.199 10.003 8.291 1.00 67.88 81 LEU A CA 1
ATOM 657 C C . LEU A 1 81 ? -17.846 11.466 8.610 1.00 67.88 81 LEU A C 1
ATOM 659 O O . LEU A 1 81 ? -16.826 11.960 8.125 1.00 67.88 81 LEU A O 1
ATOM 663 N N . PRO A 1 82 ? -18.645 12.165 9.440 1.00 61.41 82 PRO A N 1
ATOM 664 C CA . PRO A 1 82 ? -18.262 13.466 9.973 1.00 61.41 82 PRO A CA 1
ATOM 665 C C . PRO A 1 82 ? -16.929 13.367 10.744 1.00 61.41 82 PRO A C 1
ATOM 667 O O . PRO A 1 82 ? -16.684 12.343 11.389 1.00 61.41 82 PRO A O 1
ATOM 670 N N . PRO A 1 83 ? -16.069 14.404 10.732 1.00 61.00 83 PRO A N 1
ATOM 671 C CA . PRO A 1 83 ? -14.783 14.399 11.445 1.00 61.00 83 PRO A CA 1
ATOM 672 C C . PRO A 1 83 ? -14.888 14.122 12.957 1.00 61.00 83 PRO A C 1
ATOM 674 O O . PRO A 1 83 ? -13.915 13.727 13.592 1.00 61.00 83 PRO A O 1
ATOM 677 N N . ASP A 1 84 ? -16.063 14.359 13.526 1.00 66.75 84 ASP A N 1
ATOM 678 C CA . ASP A 1 84 ? -16.456 14.225 14.926 1.00 66.75 84 ASP A CA 1
ATOM 679 C C . ASP A 1 84 ? -17.131 12.879 15.254 1.00 66.75 84 ASP A C 1
ATOM 681 O O . ASP A 1 84 ? -17.629 12.687 16.364 1.00 66.75 84 ASP A O 1
ATOM 685 N N . PHE A 1 85 ? -17.131 11.919 14.322 1.00 63.00 85 PHE A N 1
ATOM 686 C CA . PHE A 1 85 ? -17.704 10.600 14.571 1.00 63.00 85 PHE A CA 1
ATOM 687 C C . PHE A 1 85 ? -16.815 9.779 15.530 1.00 63.00 85 PHE A C 1
ATOM 689 O O . PHE A 1 85 ? -15.654 9.502 15.203 1.00 63.00 85 PHE A O 1
ATOM 696 N N . PRO A 1 86 ? -17.318 9.364 16.710 1.00 63.75 86 PRO A N 1
ATOM 697 C CA . PRO A 1 86 ? -16.516 8.647 17.693 1.00 63.75 86 PRO A CA 1
ATOM 698 C C . PRO A 1 86 ? -16.084 7.283 17.144 1.00 63.75 86 PRO A C 1
ATOM 700 O O . PRO A 1 86 ? -16.911 6.469 16.734 1.00 63.75 86 PRO A O 1
ATOM 703 N N . GLN A 1 87 ? -14.774 7.036 17.140 1.00 64.94 87 GLN A N 1
ATOM 704 C CA . GLN A 1 87 ? -14.213 5.710 16.891 1.00 64.94 87 GLN A CA 1
ATOM 705 C C . GLN A 1 87 ? -14.418 4.887 18.168 1.00 64.94 87 GLN A C 1
ATOM 707 O O . GLN A 1 87 ? -13.844 5.220 19.206 1.00 64.94 87 GLN A O 1
ATOM 712 N N . SER A 1 88 ? -15.307 3.893 18.104 1.00 57.53 88 SER A N 1
ATOM 713 C CA . SER A 1 88 ? -15.612 2.963 19.201 1.00 57.53 88 SER A CA 1
ATOM 714 C C . SER A 1 88 ? -14.442 2.055 19.544 1.00 57.53 88 SER A C 1
ATOM 716 O O . SER A 1 88 ? -13.833 1.547 18.574 1.00 57.53 88 SER A O 1
#

Secondary structure (DSSP, 8-state):
------------HHHHHHHH-SS-TTSTTHHHHHHHHHHHHHT--HHHHHTT-SSSTTS-TTHHHHHHHHHHHHHHHHHHS-TT----

pLDDT: mean 87.69, std 15.94, range [37.62, 98.31]

Sequence (88 aa):
MEKNGFNTENLEPLDYCRKWVRLAPEERGYRKACVDALAEATGLSPRTIENWGKSFEKRPDHITHSLYMADKLNQIQQIVLPPDFPQS